Protein AF-A0A448XLV2-F1 (afdb_monomer)

Structure (mmCIF, N/CA/C/O backbone):
data_AF-A0A448XLV2-F1
#
_entry.id   AF-A0A448XLV2-F1
#
loop_
_atom_site.group_PDB
_atom_site.id
_atom_site.type_symbol
_atom_site.label_atom_id
_atom_site.label_alt_id
_atom_site.label_comp_id
_atom_site.label_asym_id
_atom_site.label_entity_id
_atom_site.label_seq_id
_atom_site.pdbx_PDB_ins_code
_atom_site.Cartn_x
_atom_site.Cartn_y
_atom_site.Cartn_z
_atom_site.occupancy
_atom_site.B_iso_or_equiv
_atom_site.auth_seq_id
_atom_site.auth_comp_id
_atom_site.auth_asym_id
_atom_site.auth_atom_id
_atom_site.pdbx_PDB_model_num
ATOM 1 N N . MET A 1 1 ? 16.921 -2.642 -9.788 1.00 58.75 1 MET A N 1
ATOM 2 C CA . MET A 1 1 ? 16.947 -1.956 -11.098 1.00 58.75 1 MET A CA 1
ATOM 3 C C . MET A 1 1 ? 15.865 -0.884 -11.071 1.00 58.75 1 MET A C 1
ATOM 5 O O . MET A 1 1 ? 14.698 -1.228 -10.950 1.00 58.75 1 MET A O 1
ATOM 9 N N . SER A 1 2 ? 16.233 0.394 -11.021 1.00 79.25 2 SER A N 1
ATOM 10 C CA . SER A 1 2 ? 15.288 1.513 -10.889 1.00 79.25 2 SER A CA 1
ATOM 11 C C . SER A 1 2 ? 14.768 1.955 -12.265 1.00 79.25 2 SER A C 1
ATOM 13 O O . SER A 1 2 ? 15.442 1.763 -13.273 1.00 79.25 2 SER A O 1
ATOM 15 N N . ILE A 1 3 ? 13.566 2.535 -12.336 1.00 83.25 3 ILE A N 1
ATOM 16 C CA . ILE A 1 3 ? 12.971 2.990 -13.611 1.00 83.25 3 ILE A CA 1
ATOM 17 C C . ILE A 1 3 ? 13.882 3.951 -14.397 1.00 83.25 3 ILE A C 1
ATOM 19 O O . ILE A 1 3 ? 14.019 3.742 -15.602 1.00 83.25 3 ILE A O 1
ATOM 23 N N . PRO A 1 4 ? 14.573 4.922 -13.765 1.00 84.88 4 PRO A N 1
ATOM 24 C CA . PRO A 1 4 ? 15.543 5.766 -14.463 1.00 84.88 4 PRO A CA 1
ATOM 25 C C . PRO A 1 4 ? 16.658 4.960 -15.140 1.00 84.88 4 PRO A C 1
ATOM 27 O O . PRO A 1 4 ? 16.980 5.202 -16.298 1.00 84.88 4 PRO A O 1
ATOM 30 N N . PHE A 1 5 ? 17.171 3.931 -14.462 1.00 85.75 5 PHE A N 1
ATOM 31 C CA . PHE A 1 5 ? 18.194 3.045 -15.013 1.00 85.75 5 PHE A CA 1
ATOM 32 C C . PHE A 1 5 ? 17.662 2.242 -16.211 1.00 85.75 5 PHE A C 1
ATOM 34 O O . PHE A 1 5 ? 18.305 2.126 -17.246 1.00 85.75 5 PHE A O 1
ATOM 41 N N . VAL A 1 6 ? 16.447 1.704 -16.121 1.00 85.75 6 VAL A N 1
ATOM 42 C CA . VAL A 1 6 ? 15.834 0.969 -17.239 1.00 85.75 6 VAL A CA 1
ATOM 43 C C . VAL A 1 6 ? 15.655 1.877 -18.461 1.00 85.75 6 VAL A C 1
ATOM 45 O O . VAL A 1 6 ? 15.926 1.467 -19.586 1.00 85.75 6 VAL A O 1
ATOM 48 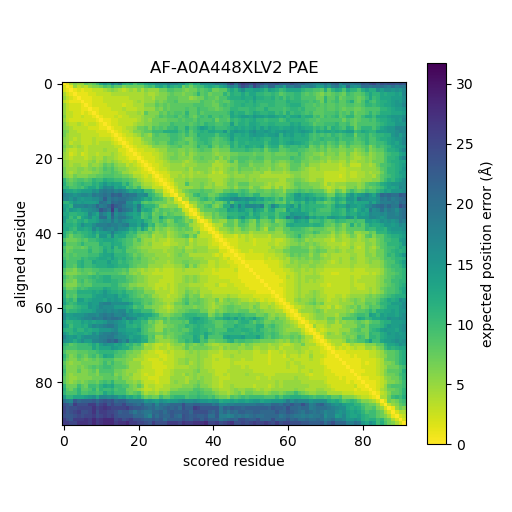N N . TYR A 1 7 ? 15.234 3.117 -18.232 1.00 86.31 7 TYR A N 1
ATOM 49 C CA . TYR A 1 7 ? 14.994 4.108 -19.272 1.00 86.31 7 TYR A CA 1
ATOM 50 C C . TYR A 1 7 ? 16.278 4.551 -19.987 1.00 86.31 7 TYR A C 1
ATOM 52 O O . TYR A 1 7 ? 16.266 4.722 -21.204 1.00 86.31 7 TYR A O 1
ATOM 60 N N . GLU A 1 8 ? 17.373 4.724 -19.246 1.00 87.94 8 GLU A N 1
ATOM 61 C CA . GLU A 1 8 ? 18.657 5.183 -19.781 1.00 87.94 8 GLU A CA 1
ATOM 62 C C . GLU A 1 8 ? 19.418 4.066 -20.506 1.00 87.94 8 GLU A C 1
ATOM 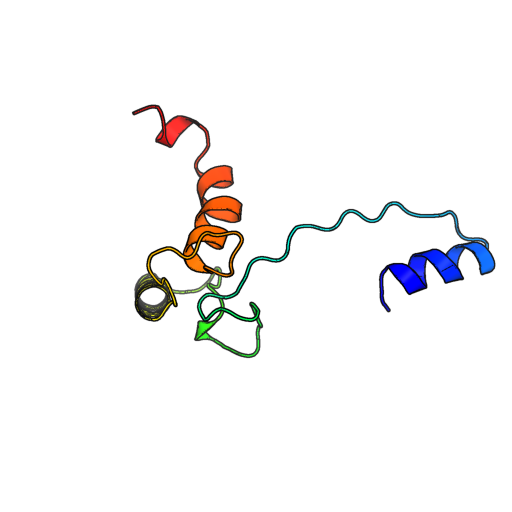64 O O . GLU A 1 8 ? 19.949 4.288 -21.590 1.00 87.94 8 GLU A O 1
ATOM 69 N N . TYR A 1 9 ? 19.434 2.842 -19.971 1.00 88.25 9 TYR A N 1
ATOM 70 C CA . TYR A 1 9 ? 20.317 1.781 -20.472 1.00 88.25 9 TYR A CA 1
ATOM 71 C C . TYR A 1 9 ? 19.665 0.851 -21.513 1.00 88.25 9 TYR A C 1
ATOM 73 O O . TYR A 1 9 ? 20.369 0.324 -22.373 1.00 88.25 9 TYR A O 1
ATOM 81 N N . LEU A 1 10 ? 18.335 0.663 -21.515 1.00 87.25 10 LEU A N 1
ATOM 82 C CA . LEU A 1 10 ? 17.662 -0.177 -22.528 1.00 87.25 10 LEU A CA 1
ATOM 83 C C . LEU A 1 10 ? 17.839 0.315 -23.978 1.00 87.25 10 LEU A C 1
ATOM 85 O O . LEU A 1 10 ? 18.047 -0.537 -24.847 1.00 87.25 10 LEU A O 1
ATOM 89 N N . PRO A 1 11 ? 17.787 1.630 -24.278 1.00 88.88 11 PRO A N 1
ATOM 90 C CA . PRO A 1 11 ? 18.021 2.124 -25.634 1.00 88.88 11 PRO A CA 1
ATOM 91 C C . PRO A 1 11 ? 19.430 1.810 -26.150 1.00 88.88 11 PRO A C 1
ATOM 93 O O . PRO A 1 11 ? 19.583 1.445 -27.313 1.00 88.88 11 PRO A O 1
ATOM 96 N N . H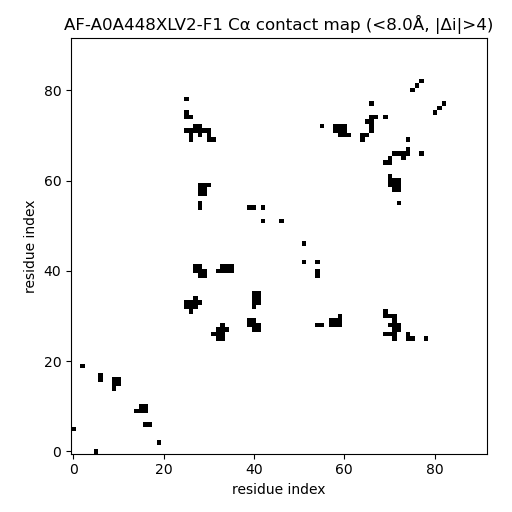IS A 1 12 ? 20.443 1.868 -25.276 1.00 88.50 12 HIS A N 1
ATOM 97 C CA . HIS A 1 12 ? 21.831 1.525 -25.613 1.00 88.50 12 HIS A CA 1
ATOM 98 C C . HIS A 1 12 ? 22.013 0.038 -25.958 1.00 88.50 12 HIS A C 1
ATOM 100 O O . HIS A 1 12 ? 22.936 -0.325 -26.677 1.00 88.50 12 HIS A O 1
ATOM 106 N N . LEU A 1 13 ? 21.107 -0.819 -25.484 1.00 89.19 13 LEU A N 1
ATOM 107 C CA . LEU A 1 13 ? 21.072 -2.256 -25.765 1.00 89.19 13 LEU A CA 1
ATOM 108 C C . LEU A 1 13 ? 20.205 -2.605 -26.996 1.00 89.19 13 LEU A C 1
ATOM 110 O O . LEU A 1 13 ? 19.948 -3.780 -27.247 1.00 89.19 13 LEU A O 1
ATOM 114 N N . GLY A 1 14 ? 19.721 -1.608 -27.750 1.00 90.12 14 GLY A N 1
ATOM 115 C CA . GLY A 1 14 ? 18.888 -1.804 -28.944 1.00 90.12 14 GLY A CA 1
ATOM 116 C C . GLY A 1 14 ? 17.402 -2.054 -28.660 1.00 90.12 14 GLY A C 1
ATOM 117 O O . GLY A 1 14 ? 16.632 -2.332 -29.582 1.00 90.12 14 GLY A O 1
ATOM 118 N N . TYR A 1 15 ? 16.962 -1.940 -27.402 1.00 87.44 15 TYR A N 1
ATOM 119 C CA . TYR A 1 15 ? 15.553 -2.092 -27.044 1.00 87.44 15 TYR A CA 1
ATOM 120 C C . TYR A 1 15 ? 14.773 -0.789 -27.235 1.00 87.44 15 TYR A C 1
ATOM 122 O O . TYR A 1 15 ? 15.252 0.310 -26.959 1.00 87.44 15 TYR A O 1
ATOM 130 N N . ARG A 1 16 ? 13.505 -0.912 -27.648 1.00 86.12 16 ARG A N 1
ATOM 131 C CA . ARG A 1 16 ? 12.589 0.233 -27.714 1.00 86.12 16 ARG A CA 1
ATOM 132 C C . ARG A 1 16 ? 12.289 0.771 -26.317 1.00 86.12 16 ARG A C 1
ATOM 134 O O . ARG A 1 16 ? 12.046 0.010 -25.377 1.00 86.12 16 ARG A O 1
ATOM 141 N N . LYS A 1 17 ? 12.230 2.099 -26.224 1.00 84.75 17 LYS A N 1
ATOM 142 C CA . LYS A 1 17 ? 11.800 2.838 -25.038 1.00 84.75 17 LYS A CA 1
ATOM 143 C C . LYS A 1 17 ? 10.399 2.390 -24.612 1.00 84.75 17 LYS A C 1
ATOM 145 O O . LYS A 1 17 ? 9.481 2.366 -25.430 1.00 84.75 17 LYS A O 1
ATOM 150 N N . ARG A 1 18 ? 10.243 2.031 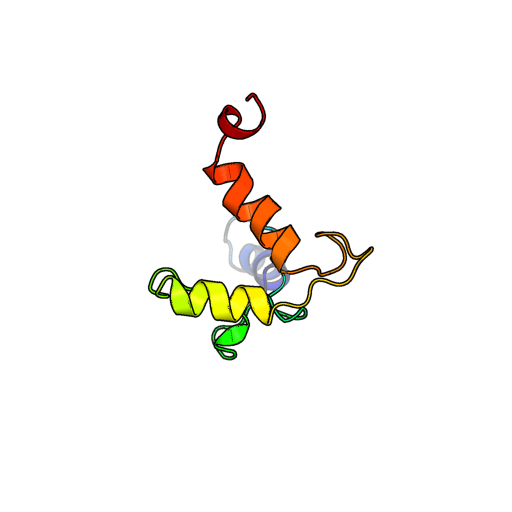-23.338 1.00 84.44 18 ARG A N 1
ATOM 151 C CA . ARG A 1 18 ? 8.973 1.561 -22.768 1.00 84.44 18 ARG A CA 1
ATOM 152 C C . ARG A 1 18 ? 8.292 2.674 -21.978 1.00 84.44 18 ARG A C 1
ATOM 154 O O . ARG A 1 18 ? 8.953 3.563 -21.445 1.00 84.44 18 ARG A O 1
ATOM 161 N N . ILE A 1 19 ? 6.965 2.614 -21.911 1.00 87.19 19 ILE A N 1
ATOM 162 C CA . ILE A 1 19 ? 6.166 3.490 -21.050 1.00 87.19 19 ILE A CA 1
ATOM 163 C C . ILE A 1 19 ? 6.164 2.887 -19.644 1.00 87.19 19 ILE A C 1
ATOM 165 O O . ILE A 1 19 ? 5.925 1.691 -19.479 1.00 87.19 19 ILE A O 1
ATOM 169 N N . HIS A 1 20 ? 6.433 3.719 -18.641 1.00 86.81 20 HIS A N 1
ATOM 170 C CA . HIS A 1 20 ? 6.399 3.337 -17.234 1.00 86.81 20 HIS A CA 1
ATOM 171 C C . HIS A 1 20 ? 5.210 4.029 -16.572 1.00 86.81 20 HIS A C 1
ATOM 173 O O . HIS A 1 20 ? 5.242 5.237 -16.353 1.00 86.81 20 HIS A O 1
ATOM 179 N N . LEU A 1 21 ? 4.160 3.267 -16.273 1.00 87.69 21 LEU A N 1
ATOM 180 C CA . LEU A 1 21 ? 3.029 3.748 -15.488 1.00 87.69 21 LEU A CA 1
ATOM 181 C C . LEU A 1 21 ? 3.271 3.368 -14.025 1.00 87.69 21 LEU A C 1
ATOM 183 O O . LEU A 1 21 ? 3.392 2.186 -13.710 1.00 87.69 21 LEU A O 1
ATOM 187 N N . MET A 1 22 ? 3.391 4.366 -13.150 1.00 85.19 22 MET A N 1
ATOM 188 C CA . MET A 1 22 ? 3.568 4.151 -11.715 1.00 85.19 22 MET A CA 1
ATOM 189 C C . MET A 1 22 ? 2.305 4.553 -10.971 1.00 85.19 22 MET A C 1
ATOM 191 O O . MET A 1 22 ? 1.808 5.665 -11.142 1.00 85.19 22 MET A O 1
ATOM 195 N N . ASN A 1 23 ? 1.829 3.662 -10.108 1.00 85.94 23 ASN A N 1
ATOM 196 C CA . ASN A 1 23 ? 0.740 3.980 -9.200 1.00 85.94 23 ASN A CA 1
ATOM 197 C C . ASN A 1 23 ? 1.277 4.771 -7.998 1.00 85.94 23 ASN A C 1
ATOM 199 O O . ASN A 1 23 ? 2.419 4.548 -7.579 1.00 85.94 23 ASN A O 1
ATOM 203 N N . PRO A 1 24 ? 0.471 5.685 -7.430 1.00 81.75 24 PRO A N 1
ATOM 204 C CA . PRO A 1 24 ? 0.845 6.396 -6.218 1.00 81.75 24 PRO A CA 1
ATOM 205 C C . PRO A 1 24 ? 1.083 5.407 -5.074 1.00 81.75 24 PRO A C 1
ATOM 207 O O . PRO A 1 24 ? 0.343 4.438 -4.899 1.00 81.75 24 PRO A O 1
ATOM 210 N N . MET A 1 25 ? 2.125 5.665 -4.287 1.00 80.25 25 MET A N 1
ATOM 211 C CA . MET A 1 25 ? 2.437 4.856 -3.114 1.00 80.25 25 MET A CA 1
ATOM 212 C C . MET A 1 25 ? 1.499 5.230 -1.969 1.00 80.25 25 MET A C 1
ATOM 214 O O . MET A 1 25 ? 1.400 6.399 -1.599 1.00 80.25 25 MET A O 1
ATOM 218 N N . ILE A 1 26 ? 0.826 4.229 -1.404 1.00 79.50 26 ILE A N 1
ATOM 219 C CA . ILE A 1 26 ? -0.066 4.413 -0.259 1.00 79.50 26 ILE A CA 1
ATOM 220 C C . ILE A 1 26 ? 0.770 4.284 1.027 1.00 79.50 26 ILE A C 1
ATOM 222 O O . ILE A 1 26 ? 1.505 3.298 1.173 1.00 79.50 26 ILE A O 1
ATOM 226 N N . PRO A 1 27 ? 0.696 5.255 1.955 1.00 79.38 27 PRO A N 1
ATOM 227 C CA . PRO A 1 27 ? 1.350 5.146 3.252 1.00 79.38 27 PRO A CA 1
ATOM 228 C C . PRO A 1 27 ? 0.796 3.962 4.056 1.00 79.38 27 PRO A C 1
ATOM 230 O O . PRO A 1 27 ? -0.375 3.603 3.943 1.00 79.38 27 PRO A O 1
ATOM 233 N N . GLY A 1 28 ? 1.654 3.338 4.867 1.00 79.69 28 GLY A N 1
ATOM 234 C CA . GLY A 1 28 ? 1.228 2.274 5.782 1.00 79.69 28 GLY A CA 1
ATOM 235 C C . GLY A 1 28 ? 0.367 2.825 6.920 1.00 79.69 28 GLY A C 1
ATOM 236 O O . GLY A 1 28 ? 0.391 4.024 7.198 1.00 79.69 28 GLY A O 1
ATOM 237 N N . LEU A 1 29 ? -0.343 1.946 7.629 1.00 77.69 29 LEU A N 1
ATOM 238 C CA . LEU A 1 29 ? -1.196 2.329 8.766 1.00 77.69 29 LEU A CA 1
ATOM 239 C C . LEU A 1 29 ? -0.423 3.027 9.903 1.00 77.69 29 LEU A C 1
ATOM 241 O O . LEU A 1 29 ? -0.996 3.836 10.626 1.00 77.69 29 LEU A O 1
ATOM 245 N N . SER A 1 30 ? 0.885 2.764 10.014 1.00 71.00 30 SER A N 1
ATOM 246 C CA . SER A 1 30 ? 1.798 3.405 10.973 1.00 71.00 30 SER A CA 1
ATOM 247 C C . SER A 1 30 ? 2.651 4.542 10.366 1.00 71.00 30 SER A C 1
ATOM 249 O O . SER A 1 30 ? 3.641 4.961 10.960 1.00 71.00 30 SER A O 1
ATOM 251 N N . GLY A 1 31 ? 2.298 5.046 9.176 1.00 61.78 31 GLY A N 1
ATOM 252 C CA . GLY A 1 31 ? 2.755 6.344 8.655 1.00 61.78 31 GLY A CA 1
ATOM 253 C C . GLY A 1 31 ? 3.873 6.334 7.604 1.00 61.78 31 GLY A C 1
ATOM 254 O O . GLY A 1 31 ? 3.802 7.103 6.652 1.00 61.78 31 GLY A O 1
ATOM 255 N N . VAL A 1 32 ? 4.899 5.482 7.707 1.00 61.00 32 VAL A N 1
ATOM 256 C CA . VAL A 1 32 ? 6.111 5.683 6.874 1.00 61.00 32 VAL A CA 1
ATOM 257 C C . VAL A 1 32 ? 6.087 4.895 5.564 1.00 61.00 32 VAL A C 1
ATOM 259 O O . VAL A 1 32 ? 6.369 5.435 4.495 1.00 61.00 32 VAL A O 1
ATOM 262 N N . LYS A 1 33 ? 5.771 3.601 5.615 1.00 65.50 33 LYS A N 1
ATOM 263 C CA . LYS A 1 33 ? 5.796 2.729 4.437 1.00 65.50 33 LYS A CA 1
ATOM 264 C C . LYS A 1 33 ? 4.996 1.470 4.720 1.00 65.50 33 LYS A C 1
ATOM 266 O O . LYS A 1 33 ? 5.184 0.847 5.759 1.00 65.50 33 LYS A O 1
ATOM 271 N N . MET A 1 34 ? 4.132 1.080 3.792 1.00 60.19 34 MET A N 1
ATOM 272 C CA . MET A 1 34 ? 3.510 -0.238 3.837 1.00 60.19 34 MET A CA 1
ATOM 273 C C . MET A 1 34 ? 4.597 -1.270 3.514 1.00 60.19 34 MET A C 1
ATOM 275 O O . MET A 1 34 ? 5.158 -1.255 2.415 1.00 60.19 34 MET A O 1
ATOM 279 N N . SER A 1 35 ? 4.970 -2.107 4.480 1.00 65.00 35 SER A N 1
ATOM 280 C CA . SER A 1 35 ? 6.013 -3.116 4.295 1.00 65.00 35 SER A CA 1
ATOM 281 C C . SER A 1 35 ? 5.521 -4.474 4.771 1.00 65.00 35 SER A C 1
ATOM 283 O O . SER A 1 35 ? 4.796 -4.567 5.753 1.00 65.00 35 SER A O 1
ATOM 285 N N . SER A 1 36 ? 5.932 -5.540 4.084 1.00 59.91 36 SER A N 1
ATOM 286 C CA . SER A 1 36 ? 5.635 -6.909 4.526 1.00 59.91 36 SER A CA 1
ATOM 287 C C . SER A 1 36 ? 6.374 -7.293 5.814 1.00 59.91 36 SER A C 1
ATOM 289 O O . SER A 1 36 ? 6.124 -8.366 6.351 1.00 59.91 36 SER A O 1
ATOM 291 N N . SER A 1 37 ? 7.315 -6.461 6.266 1.00 65.50 37 SER A N 1
ATOM 292 C CA . SER A 1 37 ? 8.140 -6.711 7.447 1.00 65.50 37 SER A CA 1
ATOM 293 C C . SER A 1 37 ? 7.450 -6.291 8.743 1.00 65.50 37 SER A C 1
ATOM 295 O O . SER A 1 37 ? 7.756 -6.849 9.786 1.00 65.50 37 SER A O 1
ATOM 297 N N . GLU A 1 38 ? 6.497 -5.359 8.670 1.00 65.44 38 GLU A N 1
ATOM 298 C CA . GLU A 1 38 ? 5.742 -4.863 9.822 1.00 65.44 38 GLU A CA 1
ATOM 299 C C . GLU A 1 38 ? 4.282 -5.301 9.686 1.00 65.44 38 GLU A C 1
ATOM 301 O O . GLU A 1 38 ? 3.533 -4.744 8.874 1.00 65.44 38 GLU A O 1
ATOM 306 N N . ILE A 1 39 ? 3.888 -6.308 10.471 1.00 69.06 39 ILE A N 1
ATOM 307 C CA . ILE A 1 39 ? 2.571 -6.973 10.403 1.00 69.06 39 ILE A CA 1
ATOM 308 C C . ILE A 1 39 ? 1.424 -5.971 10.604 1.00 69.06 39 ILE A C 1
ATOM 310 O O . ILE A 1 39 ? 0.392 -6.061 9.935 1.00 69.06 39 ILE A O 1
ATOM 314 N N . ASP A 1 40 ? 1.633 -4.972 11.459 1.00 70.44 40 ASP A N 1
ATOM 315 C CA . ASP A 1 40 ? 0.635 -3.944 11.767 1.00 70.44 40 ASP A CA 1
ATOM 316 C C . ASP A 1 40 ? 0.603 -2.800 10.742 1.00 70.44 40 ASP A C 1
ATOM 318 O O . ASP A 1 40 ? -0.312 -1.977 10.738 1.00 70.44 40 ASP A O 1
ATOM 322 N N . SER A 1 41 ? 1.569 -2.741 9.819 1.00 73.00 41 SER A N 1
ATOM 323 C CA . SER A 1 41 ? 1.650 -1.662 8.825 1.00 73.00 41 SER A CA 1
ATOM 324 C C . SER A 1 41 ? 0.737 -1.864 7.609 1.00 73.00 41 SER A C 1
ATOM 326 O O . SER A 1 41 ? 0.536 -0.916 6.838 1.00 73.00 41 SER A O 1
ATOM 328 N N . LYS A 1 42 ? 0.189 -3.076 7.429 1.00 78.19 42 LYS A N 1
ATOM 329 C CA . LYS A 1 42 ? -0.585 -3.503 6.256 1.00 78.19 42 LYS A CA 1
ATOM 330 C C . LYS A 1 42 ? -1.838 -4.294 6.662 1.00 78.19 42 LYS A C 1
ATOM 332 O O . LYS A 1 42 ? -1.799 -5.122 7.570 1.00 78.19 42 LYS A O 1
ATOM 337 N N . ILE A 1 43 ? -2.926 -4.069 5.924 1.00 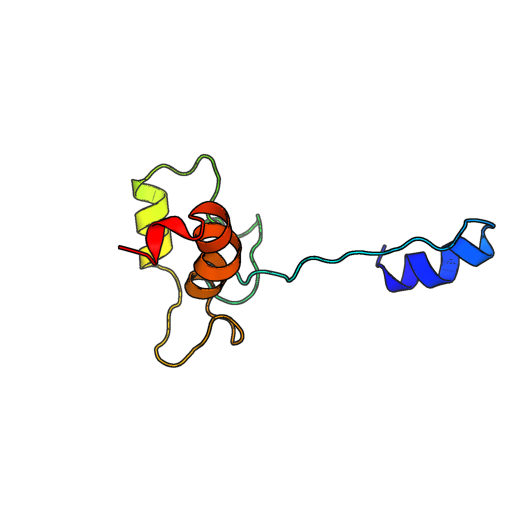83.75 43 ILE A N 1
ATOM 338 C CA . ILE A 1 43 ? -4.123 -4.921 5.934 1.00 83.75 43 ILE A CA 1
ATOM 339 C C . ILE A 1 43 ? -3.940 -5.986 4.853 1.00 83.75 43 ILE A C 1
ATOM 341 O O . ILE A 1 43 ? -3.727 -5.647 3.684 1.00 83.75 43 ILE A O 1
ATOM 345 N N . ASP A 1 44 ? -3.967 -7.254 5.243 1.00 82.94 44 ASP A N 1
ATOM 346 C CA . ASP A 1 44 ? -3.901 -8.374 4.311 1.00 82.94 44 ASP A CA 1
ATOM 347 C C . ASP A 1 44 ? -5.299 -8.850 3.901 1.00 82.94 44 ASP A C 1
ATOM 349 O O . ASP A 1 44 ? -6.287 -8.629 4.597 1.00 82.94 44 ASP A O 1
ATOM 353 N N . LEU A 1 45 ? -5.383 -9.526 2.757 1.00 83.31 45 LEU A N 1
ATOM 354 C CA . LEU A 1 45 ? -6.639 -10.070 2.234 1.00 83.31 45 LEU A CA 1
ATOM 355 C C . LEU A 1 45 ? -7.176 -11.225 3.089 1.00 83.31 45 LEU A C 1
ATOM 357 O O . LEU A 1 45 ? -8.365 -11.526 3.034 1.00 83.31 45 LEU A O 1
ATOM 361 N N . LEU A 1 46 ? -6.294 -11.880 3.847 1.00 87.44 46 LEU A N 1
ATOM 362 C CA . LEU A 1 46 ? -6.615 -13.010 4.719 1.00 87.44 46 LEU A CA 1
ATOM 363 C C . LEU A 1 46 ? -6.733 -12.607 6.198 1.00 87.44 46 LEU A C 1
ATOM 365 O O . LEU A 1 46 ? -6.873 -13.483 7.051 1.00 87.44 46 LEU A O 1
ATOM 369 N N . ASP A 1 47 ? -6.664 -11.309 6.518 1.00 86.38 47 ASP A N 1
ATOM 370 C CA . ASP A 1 47 ? -6.872 -10.845 7.890 1.00 86.38 47 ASP A CA 1
ATOM 371 C C . ASP A 1 47 ? -8.324 -11.106 8.320 1.00 86.38 47 ASP A C 1
ATOM 373 O O . ASP A 1 47 ? -9.277 -10.777 7.608 1.00 86.38 47 ASP A O 1
ATOM 377 N N . SER A 1 48 ? -8.511 -11.672 9.515 1.00 91.50 48 SER A N 1
ATOM 378 C CA . SER A 1 48 ? -9.841 -11.782 10.113 1.00 91.50 48 SER A CA 1
ATOM 379 C C . SER A 1 48 ? -10.385 -10.401 10.488 1.00 91.50 48 SER A C 1
ATOM 381 O O . SER A 1 48 ? -9.627 -9.459 10.731 1.00 91.50 48 SER A O 1
ATOM 383 N N . ALA A 1 49 ? -11.709 -10.275 10.594 1.00 90.25 49 ALA A N 1
ATOM 384 C CA . ALA A 1 49 ? -12.354 -9.009 10.949 1.00 90.25 49 ALA A CA 1
ATOM 385 C C . ALA A 1 49 ? -11.809 -8.404 12.260 1.00 90.25 49 ALA A C 1
ATOM 387 O O . ALA A 1 49 ? -11.594 -7.194 12.339 1.00 90.25 49 ALA A O 1
ATOM 388 N N . ASP A 1 50 ? -11.512 -9.242 13.257 1.00 90.38 50 ASP A N 1
ATOM 389 C CA . ASP A 1 50 ? -10.942 -8.809 14.537 1.00 90.38 50 ASP A CA 1
ATOM 390 C C . ASP A 1 50 ? -9.536 -8.216 14.379 1.00 90.38 50 ASP A C 1
ATOM 392 O O . ASP A 1 50 ? -9.234 -7.172 14.963 1.00 90.38 50 ASP A O 1
ATOM 396 N N . LEU A 1 51 ? -8.691 -8.834 13.545 1.00 87.38 51 LEU A N 1
ATOM 397 C CA . LEU A 1 51 ? -7.350 -8.330 13.240 1.00 87.38 51 LEU A CA 1
ATOM 398 C C . LEU A 1 51 ? -7.416 -7.008 12.476 1.00 87.38 51 LEU A C 1
ATOM 400 O O . LEU A 1 51 ? -6.676 -6.078 12.796 1.00 87.38 51 LEU A O 1
ATOM 404 N N . VAL A 1 52 ? -8.334 -6.885 11.515 1.00 88.62 52 VAL A N 1
ATOM 405 C CA . VAL A 1 52 ? -8.552 -5.627 10.788 1.00 88.62 52 VAL A CA 1
ATOM 406 C C . VAL A 1 52 ? -8.962 -4.515 11.755 1.00 88.62 52 VAL A C 1
ATOM 408 O O . VAL A 1 52 ? -8.371 -3.435 11.739 1.00 88.62 52 VAL A O 1
ATOM 411 N N . MET A 1 53 ? -9.915 -4.778 12.652 1.00 88.19 53 MET A N 1
ATOM 412 C CA . MET A 1 53 ? -10.347 -3.801 13.655 1.00 88.19 53 MET A CA 1
ATOM 413 C C . MET A 1 53 ? -9.224 -3.426 14.624 1.00 88.19 53 MET A C 1
ATOM 415 O O . MET A 1 53 ? -9.081 -2.252 14.973 1.00 88.19 53 MET A O 1
ATOM 419 N N . HIS A 1 54 ? -8.403 -4.393 15.036 1.00 88.06 54 HIS A N 1
ATOM 420 C CA . HIS A 1 54 ? -7.229 -4.141 15.866 1.00 88.06 54 HIS A CA 1
ATOM 421 C C . HIS A 1 54 ? -6.236 -3.200 15.170 1.00 88.06 54 HIS A C 1
ATOM 423 O O . HIS A 1 54 ? -5.817 -2.201 15.760 1.00 88.06 54 HIS A O 1
ATOM 429 N N . LYS A 1 55 ? -5.917 -3.473 13.900 1.00 86.50 55 LYS A N 1
ATOM 430 C CA . LYS A 1 55 ? -4.995 -2.673 13.083 1.00 86.50 55 LYS A CA 1
ATOM 431 C C . LYS A 1 55 ? -5.517 -1.260 12.825 1.00 86.50 55 LYS A C 1
ATOM 433 O O . LYS A 1 55 ? -4.757 -0.303 12.923 1.00 86.50 55 LYS A O 1
ATOM 438 N N . ILE A 1 56 ? -6.817 -1.103 12.559 1.00 85.94 56 ILE A N 1
ATOM 439 C CA . ILE A 1 56 ? -7.439 0.219 12.382 1.00 85.94 56 ILE A CA 1
ATOM 440 C C . ILE A 1 56 ? -7.343 1.035 13.675 1.00 85.94 56 ILE A C 1
ATOM 442 O O . ILE A 1 56 ? -6.974 2.206 13.629 1.00 85.94 56 ILE A O 1
ATOM 446 N N . ARG A 1 57 ? -7.614 0.428 14.837 1.00 84.50 57 ARG A N 1
ATOM 447 C CA . ARG A 1 57 ? -7.518 1.118 16.138 1.00 84.50 57 ARG A CA 1
ATOM 448 C C . ARG A 1 57 ? -6.099 1.571 16.478 1.00 84.50 57 ARG A C 1
ATOM 450 O O . ARG A 1 57 ? -5.945 2.607 17.110 1.00 84.50 57 ARG A O 1
ATOM 457 N N . HIS A 1 58 ? -5.090 0.812 16.058 1.00 82.69 58 HIS A N 1
ATOM 458 C CA . HIS A 1 58 ? -3.677 1.149 16.262 1.00 82.69 58 HIS A CA 1
ATOM 459 C C . HIS A 1 58 ? -3.098 2.039 15.154 1.00 82.69 58 HIS A C 1
ATOM 461 O O . HIS A 1 58 ? -1.929 2.418 15.217 1.00 82.69 58 HIS A O 1
ATOM 467 N N . SER A 1 59 ? -3.889 2.375 14.132 1.00 79.81 59 SER A N 1
ATOM 468 C CA . SER A 1 59 ? -3.420 3.202 13.024 1.00 79.81 59 SER A CA 1
ATOM 469 C C . SER A 1 59 ? -3.251 4.665 13.431 1.00 79.81 59 SER A C 1
ATOM 471 O O . SER A 1 59 ? -3.990 5.208 14.253 1.00 79.81 59 SER A O 1
ATOM 473 N N . VAL A 1 60 ? -2.263 5.325 12.829 1.00 78.19 60 VAL A N 1
ATOM 474 C CA . VAL A 1 60 ? -1.971 6.732 13.101 1.00 78.19 60 VAL A CA 1
ATOM 475 C C . VAL A 1 60 ? -2.910 7.605 12.271 1.00 78.19 60 VAL A C 1
ATOM 477 O O . VAL A 1 60 ? -2.753 7.731 11.056 1.00 78.19 60 VAL A O 1
ATOM 480 N N . CYS A 1 61 ? -3.878 8.235 12.938 1.00 78.12 61 CYS A N 1
ATOM 481 C CA . CYS A 1 61 ? -4.834 9.157 12.326 1.00 78.12 61 CYS A CA 1
ATOM 482 C C . CYS A 1 61 ? -4.908 10.466 13.127 1.00 78.12 61 CYS A C 1
ATOM 484 O O . CYS A 1 61 ? -5.860 10.711 13.863 1.00 78.12 61 CYS A O 1
ATOM 486 N N . GLN A 1 62 ? -3.873 11.300 13.005 1.00 78.31 62 GLN A N 1
ATOM 487 C CA . GLN A 1 62 ? -3.834 12.613 13.653 1.00 78.31 62 GLN A CA 1
ATOM 488 C C . GLN A 1 62 ? -4.790 13.607 12.979 1.00 78.31 62 GLN A C 1
ATOM 490 O O . GLN A 1 62 ? -4.892 13.664 11.749 1.00 78.31 62 GLN A O 1
ATOM 495 N N . GLU A 1 63 ? -5.459 14.420 13.795 1.00 74.44 63 GLU A N 1
ATOM 496 C CA . GLU A 1 63 ? -6.350 15.484 13.334 1.00 74.44 63 GLU A CA 1
ATOM 497 C C . GLU A 1 63 ? -5.578 16.528 12.510 1.00 74.44 63 GLU A C 1
ATOM 499 O O . GLU A 1 63 ? -4.465 16.923 12.852 1.00 74.44 63 GLU A O 1
ATOM 504 N N . GLY A 1 64 ? -6.151 16.958 11.383 1.00 75.06 64 GLY A N 1
ATOM 505 C CA . GLY A 1 64 ? -5.515 17.907 10.458 1.00 75.06 64 GLY A CA 1
ATOM 506 C C . GLY A 1 64 ? -4.541 17.288 9.443 1.00 75.06 64 GLY A C 1
ATOM 507 O O . GLY A 1 64 ? -4.153 17.962 8.486 1.00 75.06 64 GLY A O 1
ATOM 508 N N . VAL A 1 65 ? -4.186 16.002 9.569 1.00 75.88 65 VAL A N 1
ATOM 509 C CA . VAL A 1 65 ? -3.335 15.306 8.589 1.00 75.88 65 VAL A CA 1
ATOM 510 C C . VAL A 1 65 ? -4.194 14.686 7.487 1.00 75.88 65 VAL A C 1
ATOM 512 O O . VAL A 1 65 ? -4.936 13.728 7.703 1.00 75.88 65 VAL A O 1
ATOM 515 N N . THR A 1 66 ? -4.078 15.227 6.274 1.00 75.25 66 THR A N 1
ATOM 516 C CA . THR A 1 66 ? -4.795 14.724 5.092 1.00 75.25 66 THR A CA 1
ATOM 517 C C . THR A 1 66 ? -4.170 13.437 4.536 1.00 75.25 66 THR A C 1
ATOM 519 O O . THR A 1 66 ? -3.020 13.102 4.827 1.00 75.25 66 THR A O 1
ATOM 522 N N . ALA A 1 67 ? -4.896 12.736 3.656 1.00 69.44 67 ALA A N 1
ATOM 523 C CA . ALA A 1 67 ? -4.389 11.561 2.934 1.00 69.44 67 ALA A CA 1
ATOM 524 C C . ALA A 1 67 ? -3.081 11.826 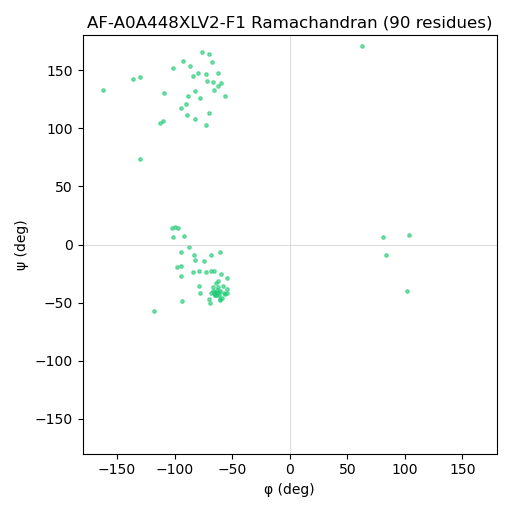2.154 1.00 69.44 67 ALA A C 1
ATOM 526 O O . ALA A 1 67 ? -2.288 10.911 1.958 1.00 69.44 67 ALA A O 1
ATOM 527 N N . ALA A 1 68 ? -2.850 13.065 1.703 1.00 68.19 68 ALA A N 1
ATOM 528 C CA . ALA A 1 68 ? -1.625 13.456 1.000 1.00 68.19 68 ALA A CA 1
ATOM 529 C C . ALA A 1 68 ? -0.436 13.688 1.950 1.00 68.19 68 ALA A C 1
ATOM 531 O O . ALA A 1 68 ? 0.711 13.562 1.534 1.00 68.19 68 ALA A O 1
ATOM 532 N N . ASN A 1 69 ? -0.712 13.978 3.225 1.00 71.25 69 ASN A N 1
ATOM 533 C CA . ASN A 1 69 ? 0.281 14.347 4.234 1.00 71.25 69 ASN A CA 1
ATOM 534 C C . ASN A 1 69 ? 0.717 13.158 5.110 1.00 71.25 69 ASN A C 1
ATOM 536 O O . ASN A 1 69 ? 1.329 13.363 6.153 1.00 71.25 69 ASN A O 1
ATOM 540 N N . GLY A 1 70 ? 0.401 11.923 4.704 1.00 71.25 70 GLY A N 1
ATOM 541 C CA . GLY A 1 70 ? 0.877 10.707 5.375 1.00 71.25 70 GLY A CA 1
ATOM 542 C C . GLY A 1 70 ? -0.149 9.984 6.251 1.00 71.25 70 GLY A C 1
ATOM 543 O O . GLY A 1 70 ? 0.218 9.028 6.929 1.00 71.25 70 GLY A O 1
ATOM 544 N N . ASN A 1 71 ? -1.430 10.373 6.227 1.00 82.44 71 ASN A N 1
ATOM 545 C CA . ASN A 1 71 ? -2.468 9.592 6.903 1.00 82.44 71 ASN A CA 1
ATOM 546 C C . ASN A 1 71 ? -2.761 8.297 6.120 1.00 82.44 71 ASN A C 1
ATOM 548 O O . ASN A 1 71 ? -3.450 8.316 5.095 1.00 82.44 71 ASN A O 1
ATOM 552 N N . GLY A 1 72 ? -2.224 7.177 6.618 1.00 80.81 72 GLY A N 1
ATOM 553 C CA . GLY A 1 72 ? -2.364 5.837 6.036 1.00 80.81 72 GLY A CA 1
ATOM 554 C C . GLY A 1 72 ? -3.813 5.394 5.862 1.00 80.81 72 GLY A C 1
ATOM 555 O O . GLY A 1 72 ? -4.180 4.869 4.811 1.00 80.81 72 GLY A O 1
ATOM 556 N N . LEU A 1 73 ? -4.658 5.663 6.859 1.00 84.25 73 LEU A N 1
ATOM 557 C CA . LEU A 1 73 ? -6.055 5.241 6.854 1.00 84.25 73 LEU A CA 1
ATOM 558 C C . LEU A 1 73 ? -6.878 6.023 5.819 1.00 84.25 73 LEU A C 1
ATOM 560 O O . LEU A 1 73 ? -7.590 5.425 5.011 1.00 84.25 73 LEU A O 1
ATOM 564 N N . LEU A 1 74 ? -6.729 7.352 5.776 1.00 85.81 74 LEU A N 1
ATOM 565 C CA . LEU A 1 74 ? -7.417 8.190 4.784 1.00 85.81 74 LEU A CA 1
ATOM 566 C C . LEU A 1 74 ? -6.928 7.915 3.357 1.00 85.81 74 LEU A C 1
ATOM 568 O O . LEU A 1 74 ? -7.719 7.930 2.411 1.00 85.81 74 LEU A O 1
ATOM 572 N N . ALA A 1 75 ? -5.633 7.643 3.183 1.00 85.50 75 ALA A N 1
ATOM 573 C CA . ALA A 1 75 ? -5.093 7.247 1.890 1.00 85.50 75 ALA A CA 1
ATOM 574 C C . ALA A 1 75 ? -5.674 5.900 1.429 1.00 85.50 75 ALA A C 1
ATOM 576 O O . ALA A 1 75 ? -6.071 5.776 0.270 1.00 85.50 75 ALA A O 1
ATOM 577 N N . PHE A 1 76 ? -5.802 4.923 2.331 1.00 85.81 76 PHE A N 1
ATOM 578 C CA . PHE A 1 76 ? -6.433 3.640 2.027 1.00 85.81 76 PHE A CA 1
ATOM 579 C C . PHE A 1 76 ? -7.905 3.805 1.619 1.00 85.81 76 PHE A C 1
ATOM 581 O O . PHE A 1 76 ? -8.333 3.241 0.613 1.00 85.81 76 PHE A O 1
ATOM 588 N N . MET A 1 77 ? -8.665 4.652 2.321 1.00 85.56 77 MET A N 1
ATOM 589 C CA . MET A 1 77 ? -10.045 4.966 1.931 1.00 85.56 77 MET A CA 1
ATOM 590 C C . MET A 1 77 ? -10.125 5.558 0.518 1.00 85.56 77 MET A C 1
ATOM 592 O O . MET A 1 77 ? -10.932 5.111 -0.295 1.00 85.56 77 MET A O 1
ATOM 596 N N . ARG A 1 78 ? -9.250 6.517 0.193 1.00 85.00 78 ARG A N 1
ATOM 597 C CA . ARG A 1 78 ? -9.259 7.200 -1.106 1.00 85.00 78 ARG A CA 1
ATOM 598 C C . ARG A 1 78 ? -8.867 6.305 -2.279 1.00 85.00 78 ARG A C 1
ATOM 600 O O . ARG A 1 78 ? -9.458 6.431 -3.346 1.00 85.00 78 ARG A O 1
ATOM 607 N N . TYR A 1 79 ? -7.850 5.463 -2.113 1.00 85.81 79 TYR A N 1
ATOM 608 C CA . TYR A 1 79 ? -7.294 4.668 -3.213 1.00 85.81 79 TYR A CA 1
ATOM 609 C C . TYR A 1 79 ? -7.883 3.258 -3.321 1.00 85.81 79 TYR A C 1
ATOM 611 O O . TYR A 1 79 ? -7.754 2.646 -4.378 1.00 85.81 79 TYR A O 1
ATOM 619 N N . VAL A 1 80 ? -8.513 2.741 -2.261 1.00 85.56 80 VAL A N 1
ATOM 620 C CA . VAL A 1 80 ? -9.067 1.378 -2.233 1.00 85.56 80 VAL A CA 1
ATOM 621 C C . VAL A 1 80 ? -10.576 1.406 -2.026 1.00 85.56 80 VAL A C 1
ATOM 623 O O . VAL A 1 80 ? -11.310 0.913 -2.876 1.00 85.56 80 VAL A O 1
ATOM 626 N N . VAL A 1 81 ? -11.057 2.016 -0.940 1.00 86.00 81 VAL A N 1
ATOM 627 C CA . VAL A 1 81 ? -12.482 1.938 -0.572 1.00 86.00 81 VAL A CA 1
ATOM 628 C C . VAL A 1 81 ? -13.366 2.705 -1.554 1.00 86.00 81 VAL A C 1
ATOM 630 O O . VAL A 1 81 ? -14.324 2.131 -2.058 1.00 86.00 81 VAL A O 1
ATOM 633 N N . PHE A 1 82 ? -13.057 3.965 -1.874 1.00 86.56 82 PHE A N 1
ATOM 634 C CA . PHE A 1 82 ? -13.904 4.761 -2.775 1.00 86.56 82 PHE A CA 1
ATOM 635 C C . PHE A 1 82 ? -13.965 4.217 -4.210 1.00 86.56 82 PHE A C 1
ATOM 637 O O . PHE A 1 82 ? -15.073 4.120 -4.738 1.00 86.56 82 PHE A O 1
ATOM 644 N N . PRO A 1 83 ? -12.851 3.790 -4.841 1.00 85.12 83 PRO A N 1
ATOM 645 C CA . PRO A 1 83 ? -12.920 3.165 -6.160 1.00 85.12 83 PRO A CA 1
ATOM 646 C C . PRO A 1 83 ? -13.716 1.854 -6.172 1.00 85.12 83 PRO A C 1
ATOM 648 O O . PRO A 1 83 ? -14.350 1.548 -7.176 1.00 85.12 83 PRO A O 1
ATOM 651 N N . LEU A 1 84 ? -13.701 1.088 -5.072 1.00 83.69 84 LEU A N 1
ATOM 652 C CA . LEU A 1 84 ? -14.473 -0.155 -4.948 1.00 83.69 84 LEU A CA 1
ATOM 653 C C . LEU A 1 84 ? -15.954 0.087 -4.637 1.00 83.69 84 LEU A C 1
ATOM 655 O O . LEU A 1 84 ? -16.802 -0.670 -5.100 1.00 83.69 84 LEU A O 1
ATOM 659 N N . ALA A 1 85 ? -16.268 1.116 -3.849 1.00 78.19 85 ALA A N 1
ATOM 660 C CA . ALA A 1 85 ? -17.634 1.423 -3.434 1.00 78.19 85 ALA A CA 1
ATOM 661 C C . ALA A 1 85 ? -18.492 2.002 -4.575 1.00 78.19 85 ALA A C 1
ATOM 663 O O . ALA A 1 85 ? -19.715 1.872 -4.539 1.00 78.19 85 ALA A O 1
ATOM 664 N N . GLY A 1 86 ? -17.865 2.605 -5.593 1.00 69.50 86 GLY A N 1
ATOM 665 C CA . GLY A 1 86 ? -18.553 3.266 -6.704 1.00 69.50 86 GLY A CA 1
ATOM 666 C C . GLY A 1 86 ? -19.407 4.469 -6.270 1.00 69.50 86 GLY A C 1
ATOM 667 O O . GLY A 1 86 ? -19.653 4.701 -5.086 1.00 69.50 86 GLY A O 1
ATOM 668 N N . ASP A 1 87 ? -19.919 5.232 -7.241 1.00 58.31 87 ASP A N 1
ATOM 669 C CA . ASP A 1 87 ? -20.781 6.412 -7.010 1.00 58.31 87 ASP A CA 1
ATOM 670 C C . ASP A 1 87 ? -22.104 6.098 -6.265 1.00 58.31 87 ASP A C 1
ATOM 672 O O . ASP A 1 87 ? -22.852 7.000 -5.879 1.00 58.31 87 ASP A O 1
ATOM 676 N N . GLY A 1 88 ? -22.410 4.818 -6.031 1.00 54.28 88 GLY A N 1
ATOM 677 C CA . GLY A 1 88 ? -23.638 4.358 -5.380 1.00 54.28 88 GLY A CA 1
ATOM 678 C C . GLY A 1 88 ? -23.704 4.570 -3.863 1.00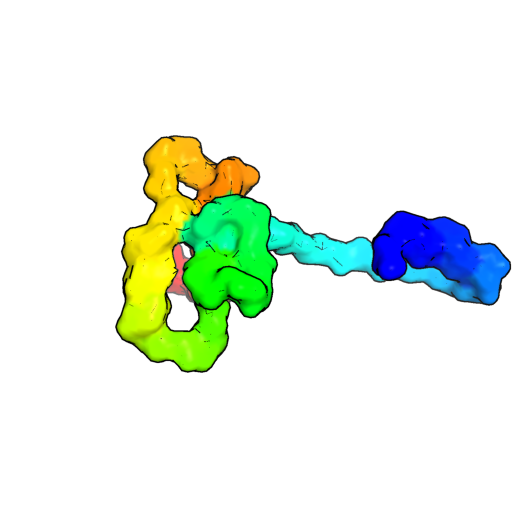 54.28 88 GLY A C 1
ATOM 679 O O . GLY A 1 88 ? -24.791 4.461 -3.300 1.00 54.28 88 GLY A O 1
ATOM 680 N N . LEU A 1 89 ? -22.584 4.871 -3.191 1.00 53.69 89 LEU A N 1
ATOM 681 C CA . LEU A 1 89 ? -22.560 5.075 -1.731 1.00 53.69 89 LEU A CA 1
ATOM 682 C C . LEU A 1 89 ? -22.622 6.554 -1.302 1.00 53.69 89 LEU A C 1
ATOM 684 O O . LEU A 1 89 ? -22.963 6.831 -0.159 1.00 53.69 89 LEU A O 1
ATOM 688 N N . LEU A 1 90 ? -22.301 7.494 -2.200 1.00 53.75 90 LEU A N 1
ATOM 689 C CA . LEU A 1 90 ? -22.354 8.948 -1.953 1.00 53.75 90 LEU A CA 1
ATOM 690 C C . LEU A 1 90 ? -23.678 9.593 -2.404 1.00 53.75 90 LEU A C 1
ATOM 692 O O . LEU A 1 90 ? -23.897 10.778 -2.175 1.00 53.75 90 LEU A O 1
ATOM 696 N N . SER A 1 91 ? -24.548 8.822 -3.059 1.00 49.91 91 SER A N 1
ATOM 697 C CA . SER A 1 91 ? -25.836 9.260 -3.612 1.00 49.91 91 SER A CA 1
ATOM 698 C C . SER A 1 91 ? -27.049 8.851 -2.757 1.00 49.91 91 SER A C 1
ATOM 700 O O . SER A 1 91 ? -28.184 8.929 -3.229 1.00 49.91 91 SER A O 1
ATOM 702 N N . ARG A 1 92 ? -26.829 8.428 -1.504 1.00 40.69 92 ARG A 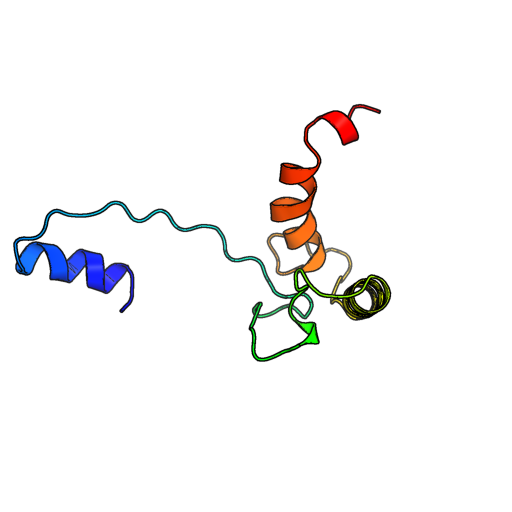N 1
ATOM 703 C CA . ARG A 1 92 ? -27.879 8.088 -0.532 1.00 40.69 92 ARG A CA 1
ATOM 704 C C . ARG A 1 92 ? -27.761 8.897 0.748 1.00 40.69 92 ARG A C 1
ATOM 706 O O . ARG A 1 92 ? -26.620 9.046 1.232 1.00 40.69 92 ARG A O 1
#

pLDDT: mean 78.62, std 10.83, range [40.69, 91.5]

Mean predicted aligned error: 8.64 Å

Sequence (92 aa):
MSIPFVYEYLPHLGYRKRIHLMNPMIPGLSGVKMSSSEIDSKIDLLDSADLVMHKIRHSVCQEGVTAANGNGLLAFMRYVVFPLAGDGLLSR

Organism: NCBI:txid117903

Foldseek 3Di:
DDPVCCQPCQVVVVHDHDDDDDDDAAFFQAFDHQDPVDPLRDDDPPDDPVRVVVSNVPGDDDPPQASVNGNRVNVCCVPPVDVVVDPVVVVD

Solvent-accessible surface area (backbone atoms only — not comparable to full-atom values): 5742 Å² total; per-residue (Å²): 137,53,71,70,56,54,66,63,50,37,50,81,71,74,41,80,88,75,89,84,88,78,78,84,84,63,37,5,27,71,37,81,56,56,41,94,86,42,74,68,20,51,88,60,96,83,56,51,73,66,56,49,53,53,40,60,73,71,32,50,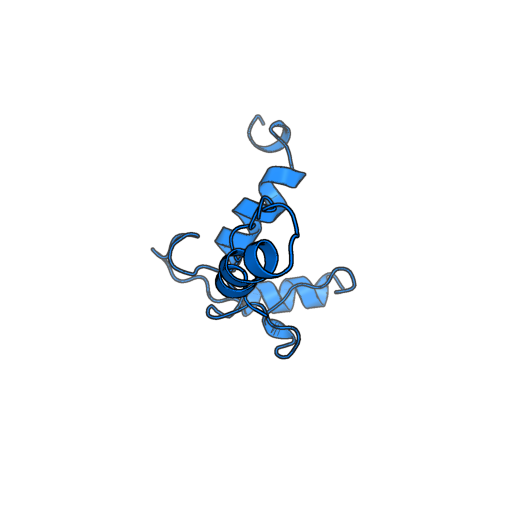75,62,88,92,53,45,46,88,72,40,18,9,60,54,28,44,40,62,73,48,47,49,72,70,57,46,78,74,67,80,74,111

Radius of gyration: 17.96 Å; Cα contacts (8 Å, |Δi|>4): 88; chains: 1; bounding box: 50×31×45 Å

Nearest PDB structures (foldseek):
  3foc-assembly1_A-2  TM=6.850E-01  e=2.676E-02  Giardia lamblia ATCC 50803
  3p0h-assembly1_A  TM=7.257E-01  e=1.253E-01  Leishmania major
  5usf-assembly1_A  TM=8.463E-01  e=7.769E-01  Leishmania donovani BPK282A1

Secondary structure (DSSP, 8-state):
--HHHHHHHHHHTTPPPPP---PPPPPPTTSS---TT-GGG---TT--HHHHHHHHHTS---TT--GGGT-HHHHHIIIIIHHHH-TTSS--

InterPro domains:
  IPR002305 Aminoacyl-tRNA synthetase, class Ic [PF00579] (9-68)
  IPR014729 Rossmann-like alpha/beta/alpha sandwich fold [G3DSA:3.40.50.620] (4-34)
  IPR050489 Tyrosine--tRNA ligase [PTHR46264] (7-84)

=== Feature glossary ===
Legend for the data blocks above and below:

— What the protein is —

The amino-acid sequence is the protein's primary structure: the linear order of residues from the N-terminus to the C-terminus, written in one-letter code. Everything else here — the 3D coordinates, the secondary structure, the domain annotations — is ultimately a consequence of this string.

Database cross-references. InterPro integrates a dozen domain/family signature databases into unified entries with residue-range hits. GO terms attach function/process/location labels with evidence codes. CATH codes position the fold in a four-level structural taxonomy. Organism is the NCBI-taxonomy species name.

— Where its atoms are —

The mmCIF block holds the 3D Cartesian coordinates of each backbone atom (N, Cα, C, O) in ångströms. mmCIF is the PDB's canonical archive format — a tagged-loop text representation of the atomic model.

The six renders are orthographic views along the three Cartesian axes in both directions. Representation (cartoon, sticks, or surface) and color scheme (sequence-rainbow or by-chain) vary across proteins so the training set covers all the common visualization conventions.

— Local backbone conformation —

Secondary structure is the local, repeating backbone conformation. DSSP classifies it into eight states by reading the hydrogen-bond network: three helix types (H, G, I), two β types (E, B), two non-regular types (T, S), and unstructured coil (-).

SS3 is a coarse helix/strand/coil call (letters a/b/c) made by the P-SEA algorithm from inter-Cα distances and dihedrals. It is less detailed than DSSP but needs only Cα positions.

Backbone dihedral angles. Every residue except chain termini has a φ (preceding-C → N → Cα → C) and a ψ (N → Cα → C → next-N). They are reported in degrees following the IUPAC sign convention. Secondary structure is essentially a statement about which (φ, ψ) basin each residue occupies.

— Global shape and packing —

The geometric summary reports three shape descriptors. Rg (radius of gyration) measures how spread out the Cα atoms are about their centre of mass; compact globular proteins have small Rg, elongated or unfolded ones large. Cα contacts (<8 Å, |i−j|>4) count long-range residue pairs in spatial proximity — high for tightly packed folds, near zero for rods or random coil. The bounding-box extents give the protein's footprint along x, y, z in Å.

Solvent accessibility: the surface area of each residue that a 1.4 Å water probe can touch, in Å². When only backbone atoms are present the absolute values are lower than full-atom SASA (side chains contribute most of the area) and are flagged as backbone-only.

Plot images: a contact map (which residues are close in 3D, as an N×N binary image), a Ramachandran scatter (backbone torsion angles, revealing secondary-structure composition at a glance), and — for AlphaFold structures — a PAE heatmap (pairwise prediction confidence).

— Structural neighborhood —

Foldseek's 3Di representation compresses backbone geometry into a per-residue letter drawn from a learned twenty-state alphabet. It captures the tertiary interaction pattern around each residue — which residues are packed against it in space, regardless of where they are in sequence.

Structural nearest neighbors (via Foldseek easy-search vs the PDB). Reported per hit: target PDB id, E-value, and alignment TM-score. A TM-score above ~0.5 is the conventional threshold for 'same fold'.

— Confidence and disorder —

pLDDT (predicted Local Distance Difference Test) is AlphaFold's per-residue confidence score, ranging from 0 to 100. Values above 90 indicate high confidence (typically well-packed cores); 70–90 is confident; 50–70 low confidence; below 50 usually means the region is disordered or the prediction is unreliable there. AlphaFold stores pLDDT in the mmCIF B-factor column.

For experimental (PDB) structures, the B-factor (temperature factor) quantifies the positional spread of each atom in the crystal — a combination of thermal vibration and static disorder — in units of Å². High B-factors mark flexible loops or poorly resolved regions; low B-factors mark the rigid, well-ordered core.

Predicted Aligned Error (PAE) is an AlphaFold confidence matrix: entry (i, j) is the expected error in the position of residue j, in ångströms, when the prediction is superimposed on the true structure at residue i. Low PAE within a block of residues means that block is internally rigid and well-predicted; high PAE between two blocks means their relative placement is uncertain even if each block individually is confident.